Protein AF-A0A1B6ISK0-F1 (afdb_monomer)

Nearest PDB structures (foldseek):
  2drp-assembly2_D  TM=4.584E-01  e=2.194E-01  Drosophila melanogaster
  5yj3-assembly1_C  TM=4.780E-01  e=5.334E-01  Homo sapiens
  5yel-assembly2_A  TM=5.381E-01  e=2.605E+00  Homo sapiens

pLDDT: mean 84.9, std 9.98, range [40.06, 94.5]

Organism: NCBI:txid320908

Structure (mmCIF, N/CA/C/O backbone):
data_AF-A0A1B6ISK0-F1
#
_entry.id   AF-A0A1B6ISK0-F1
#
loop_
_atom_site.group_PDB
_atom_site.id
_atom_site.type_symbol
_atom_site.label_atom_id
_atom_site.label_alt_id
_atom_site.label_comp_id
_atom_site.label_asym_id
_atom_site.label_entity_id
_atom_site.label_seq_id
_atom_site.pdbx_PDB_ins_code
_atom_site.Cartn_x
_atom_site.Cartn_y
_atom_site.Cartn_z
_atom_site.occupancy
_atom_site.B_iso_or_equiv
_atom_site.auth_seq_id
_atom_site.auth_comp_id
_atom_site.auth_asym_id
_atom_site.auth_atom_id
_atom_site.pdbx_PDB_model_num
ATOM 1 N N . ARG A 1 1 ? 6.134 0.195 -13.198 1.00 62.53 1 ARG A N 1
ATOM 2 C CA . ARG A 1 1 ? 5.960 1.651 -13.447 1.00 62.53 1 ARG A CA 1
ATOM 3 C C . ARG A 1 1 ? 4.524 2.175 -13.393 1.00 62.53 1 ARG A C 1
ATOM 5 O O . ARG A 1 1 ? 4.366 3.379 -13.296 1.00 62.53 1 ARG A O 1
ATOM 12 N N . CYS A 1 2 ? 3.485 1.337 -13.364 1.00 56.12 2 CYS A N 1
ATOM 13 C CA . CYS A 1 2 ? 2.080 1.780 -13.396 1.00 56.12 2 CYS A CA 1
ATOM 14 C C . CYS A 1 2 ? 1.652 2.685 -12.220 1.00 56.12 2 CYS A C 1
ATOM 16 O O . CYS A 1 2 ? 0.736 3.487 -12.356 1.00 56.12 2 CYS A O 1
ATOM 18 N N . ALA A 1 3 ? 2.321 2.574 -11.068 1.00 58.81 3 ALA A N 1
ATOM 19 C CA . ALA A 1 3 ? 2.110 3.473 -9.931 1.00 58.81 3 ALA A CA 1
ATOM 20 C C . ALA A 1 3 ? 2.807 4.843 -10.094 1.00 58.81 3 ALA A C 1
ATOM 22 O O . ALA A 1 3 ? 2.389 5.802 -9.454 1.00 58.81 3 ALA A O 1
ATOM 23 N N . ILE A 1 4 ? 3.832 4.924 -10.953 1.00 69.75 4 ILE A N 1
ATOM 24 C CA . ILE A 1 4 ? 4.726 6.080 -11.148 1.00 69.75 4 ILE A CA 1
ATOM 25 C C . ILE A 1 4 ? 4.316 6.866 -12.401 1.00 69.75 4 ILE A C 1
ATOM 27 O O . ILE A 1 4 ? 4.054 8.059 -12.340 1.00 69.75 4 ILE A O 1
ATOM 31 N N . GLU A 1 5 ? 4.224 6.180 -13.540 1.00 73.62 5 GLU A N 1
ATOM 32 C CA . GLU A 1 5 ? 3.881 6.744 -14.845 1.00 73.62 5 GLU A CA 1
ATOM 33 C C . GLU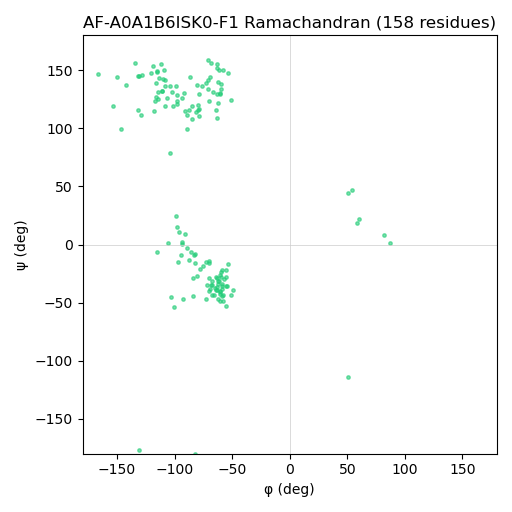 A 1 5 ? 2.428 6.386 -15.176 1.00 73.62 5 GLU A C 1
ATOM 35 O O . GLU A 1 5 ? 2.149 5.436 -15.916 1.00 73.62 5 GLU A O 1
ATOM 40 N N . LYS A 1 6 ? 1.492 7.124 -14.570 1.00 75.38 6 LYS A N 1
ATOM 41 C CA . LYS A 1 6 ? 0.063 6.984 -14.863 1.00 75.38 6 LYS A CA 1
ATOM 42 C C . LYS A 1 6 ? -0.275 7.720 -16.165 1.00 75.38 6 LYS A C 1
ATOM 44 O O . LYS A 1 6 ? 0.084 8.888 -16.300 1.00 75.38 6 LYS A O 1
ATOM 49 N N . PRO A 1 7 ? -0.966 7.071 -17.111 1.00 82.12 7 PRO A N 1
ATOM 50 C CA . PRO A 1 7 ? -1.530 7.734 -18.280 1.00 82.12 7 PRO A CA 1
ATOM 51 C C . PRO A 1 7 ? -2.491 8.859 -17.876 1.00 82.12 7 PRO A C 1
ATOM 53 O O . PRO A 1 7 ? -3.146 8.777 -16.842 1.00 82.12 7 PRO A O 1
ATOM 56 N N . GLU A 1 8 ? -2.620 9.901 -18.693 1.00 81.19 8 GLU A N 1
ATOM 57 C CA . GLU A 1 8 ? -3.511 11.029 -18.373 1.00 81.19 8 GLU A CA 1
ATOM 58 C C . GLU A 1 8 ? -5.000 10.658 -18.461 1.00 81.19 8 GLU A C 1
ATOM 60 O O . GLU A 1 8 ? -5.837 11.219 -17.756 1.00 81.19 8 GLU A O 1
ATOM 65 N N . THR A 1 9 ? -5.344 9.693 -19.317 1.00 84.62 9 THR A N 1
ATOM 66 C CA . THR A 1 9 ? -6.725 9.258 -19.557 1.00 84.62 9 THR A CA 1
ATOM 67 C C . THR A 1 9 ? -6.834 7.742 -19.501 1.00 84.62 9 THR A C 1
ATOM 69 O O . THR A 1 9 ? -5.936 7.034 -19.950 1.00 84.62 9 THR A O 1
ATOM 72 N N . HIS A 1 10 ? -7.961 7.238 -18.986 1.00 83.19 10 HIS A N 1
ATOM 73 C CA . HIS A 1 10 ? -8.247 5.801 -18.873 1.00 83.19 10 HIS A CA 1
ATOM 74 C C . HIS A 1 10 ? -7.157 4.999 -18.143 1.00 83.19 10 HIS A C 1
ATOM 76 O O . HIS A 1 10 ? -6.754 3.925 -18.592 1.00 83.19 10 HIS A O 1
ATOM 82 N N . VAL A 1 11 ? -6.715 5.521 -16.993 1.00 82.38 11 VAL A N 1
ATOM 83 C CA . VAL A 1 11 ? -5.717 4.904 -16.096 1.00 82.38 11 VAL A CA 1
ATOM 84 C C . VAL A 1 11 ? -6.046 3.468 -15.680 1.00 82.38 11 VAL A C 1
ATOM 86 O O . VAL A 1 11 ? -5.177 2.758 -15.188 1.00 82.38 11 VAL A O 1
ATOM 89 N N . ASP A 1 12 ? -7.289 3.038 -15.848 1.00 80.62 12 ASP A N 1
ATOM 90 C CA . ASP A 1 12 ? -7.809 1.707 -15.558 1.00 80.62 12 ASP A CA 1
ATOM 91 C C . ASP A 1 12 ? -7.537 0.680 -16.677 1.00 80.62 12 ASP A C 1
ATOM 93 O O . ASP A 1 12 ? -7.611 -0.527 -16.445 1.00 80.62 12 ASP A O 1
ATOM 97 N N . ARG A 1 13 ? -7.183 1.116 -17.895 1.00 85.44 13 ARG A N 1
ATOM 98 C CA . ARG A 1 13 ? -6.980 0.210 -19.036 1.00 85.44 13 ARG A CA 1
ATOM 99 C C . ARG A 1 13 ? -5.620 -0.480 -18.984 1.00 85.44 13 ARG A C 1
ATOM 101 O O . ARG A 1 13 ? -4.599 0.121 -19.308 1.00 85.44 13 ARG A O 1
ATOM 108 N N . ALA A 1 14 ? -5.629 -1.792 -18.739 1.00 83.38 14 ALA A N 1
ATOM 109 C CA . ALA A 1 14 ? -4.430 -2.639 -18.718 1.00 83.38 14 ALA A CA 1
ATOM 110 C C . ALA A 1 14 ? -3.523 -2.468 -19.955 1.00 83.38 14 ALA A C 1
ATOM 112 O O . ALA A 1 14 ? -2.304 -2.397 -19.822 1.00 83.38 14 ALA A O 1
ATOM 113 N N . LYS A 1 15 ? -4.113 -2.308 -21.150 1.00 85.81 15 LYS A N 1
ATOM 114 C CA . LYS A 1 15 ? -3.378 -2.121 -22.414 1.00 85.81 15 LYS A CA 1
ATOM 115 C C . LYS A 1 15 ? -2.418 -0.922 -22.395 1.00 85.81 15 LYS A C 1
ATOM 117 O O . LYS A 1 15 ? -1.387 -0.953 -23.054 1.00 85.81 15 LYS A O 1
ATOM 122 N N . GLN A 1 16 ? -2.710 0.130 -21.628 1.00 85.50 16 GLN A N 1
ATOM 123 C CA . GLN A 1 16 ? -1.825 1.299 -21.541 1.00 85.50 16 GLN A CA 1
ATOM 124 C C . GLN A 1 16 ? -0.513 1.010 -20.793 1.00 85.50 16 GLN A C 1
ATOM 126 O O . GLN A 1 16 ? 0.454 1.763 -20.919 1.00 85.50 16 GLN A O 1
ATOM 131 N N . TYR A 1 17 ? -0.464 -0.096 -20.050 1.00 85.19 17 TYR A N 1
ATOM 132 C CA . TYR A 1 17 ? 0.681 -0.513 -19.249 1.00 85.19 17 TYR A CA 1
ATOM 133 C C . TYR A 1 17 ? 1.459 -1.683 -19.863 1.00 85.19 17 TYR A C 1
ATOM 135 O O . TYR A 1 17 ? 2.457 -2.107 -19.288 1.00 85.19 17 TYR A O 1
ATOM 143 N N . GLU A 1 18 ? 1.045 -2.176 -21.034 1.00 85.25 18 GLU A N 1
ATOM 144 C CA . GLU A 1 18 ? 1.652 -3.326 -21.723 1.00 85.25 18 GLU A CA 1
ATOM 145 C C . GLU A 1 18 ? 3.160 -3.138 -21.953 1.00 85.25 18 GLU A C 1
ATOM 147 O O . GLU A 1 18 ? 3.948 -4.062 -21.764 1.00 85.25 18 GLU A O 1
ATOM 152 N N . LYS A 1 19 ? 3.585 -1.899 -22.232 1.00 84.19 19 LYS A N 1
ATOM 153 C CA . LYS A 1 19 ? 4.998 -1.531 -22.407 1.00 84.19 19 LYS A CA 1
ATOM 154 C C . LYS A 1 19 ? 5.880 -1.801 -21.181 1.00 84.19 19 LYS A C 1
ATOM 156 O O . LYS A 1 19 ? 7.082 -1.946 -21.346 1.00 84.19 19 LYS A O 1
ATOM 161 N N . PHE A 1 20 ? 5.300 -1.856 -19.981 1.00 84.25 20 PHE A N 1
ATOM 162 C CA . PHE A 1 20 ? 6.035 -2.060 -18.728 1.00 84.25 20 PHE A CA 1
ATOM 163 C C . PHE A 1 20 ? 6.101 -3.526 -18.294 1.00 84.25 20 PHE A C 1
ATOM 165 O O . PHE A 1 20 ? 6.787 -3.841 -17.323 1.00 84.25 20 PHE A O 1
ATOM 172 N N . VAL A 1 21 ? 5.361 -4.418 -18.962 1.00 82.00 21 VAL A N 1
ATOM 173 C CA . VAL A 1 21 ? 5.264 -5.838 -18.581 1.00 82.00 21 VAL A CA 1
ATOM 174 C C . VAL A 1 21 ? 6.629 -6.522 -18.661 1.00 82.00 21 VAL A C 1
ATOM 176 O O . VAL A 1 21 ? 6.948 -7.356 -17.822 1.00 82.00 21 VAL A O 1
ATOM 179 N N . ASN A 1 22 ? 7.455 -6.110 -19.625 1.00 84.25 22 ASN A N 1
ATOM 180 C CA . ASN A 1 22 ? 8.773 -6.686 -19.881 1.00 84.25 22 ASN A CA 1
ATOM 181 C C . ASN A 1 22 ? 9.929 -5.882 -19.260 1.00 84.25 22 ASN A C 1
ATOM 183 O O . ASN A 1 22 ? 11.079 -6.076 -19.653 1.00 84.25 22 ASN A O 1
ATOM 187 N N . ASP A 1 23 ? 9.659 -4.964 -18.323 1.00 87.50 23 ASP A N 1
ATOM 188 C CA . ASP A 1 23 ? 10.729 -4.229 -17.643 1.00 87.50 23 ASP A CA 1
ATOM 189 C C . ASP A 1 23 ? 11.663 -5.199 -16.898 1.00 87.50 23 ASP A C 1
ATOM 191 O O . ASP A 1 23 ? 11.217 -6.096 -16.179 1.00 87.50 23 ASP A O 1
ATOM 195 N N . GLU A 1 24 ? 12.976 -4.959 -16.980 1.00 88.12 24 GLU A N 1
ATOM 196 C CA . GLU A 1 24 ? 13.999 -5.813 -16.355 1.00 88.12 24 GLU A CA 1
ATOM 197 C C . GLU A 1 24 ? 13.796 -6.020 -14.847 1.00 88.12 24 GLU A C 1
ATOM 199 O O . GLU A 1 24 ? 14.191 -7.053 -14.306 1.00 88.12 24 GLU A O 1
ATOM 204 N N . ILE A 1 25 ? 13.163 -5.065 -14.154 1.00 88.50 25 ILE A N 1
ATOM 205 C CA . ILE A 1 25 ? 12.883 -5.179 -12.717 1.00 88.50 25 ILE A CA 1
ATOM 206 C C . ILE A 1 25 ? 11.982 -6.383 -12.398 1.00 88.50 25 ILE A C 1
ATOM 208 O O . ILE A 1 25 ? 12.151 -7.002 -11.345 1.00 88.50 25 ILE A O 1
ATOM 212 N N . PHE A 1 26 ? 11.080 -6.747 -13.317 1.00 88.50 26 PHE A N 1
ATOM 213 C CA . PHE A 1 26 ? 10.166 -7.881 -13.180 1.00 88.50 26 PHE A CA 1
ATOM 214 C C . PHE A 1 26 ? 10.790 -9.212 -13.627 1.00 88.50 26 PHE A C 1
ATOM 216 O O . PHE A 1 26 ? 10.196 -10.265 -13.414 1.00 88.50 26 PHE A O 1
ATOM 223 N N . SER A 1 27 ? 11.998 -9.195 -14.199 1.00 89.00 27 SER A N 1
ATOM 224 C CA . SER A 1 27 ? 12.665 -10.405 -14.685 1.00 89.00 27 SER A CA 1
ATOM 225 C C . SER A 1 27 ? 12.906 -11.418 -13.560 1.00 89.00 27 SER A C 1
ATOM 227 O O . SER A 1 27 ? 13.453 -11.084 -12.504 1.00 89.00 27 SER A O 1
ATOM 229 N N . GLY A 1 28 ? 12.500 -12.669 -13.780 1.00 88.50 28 GLY A N 1
ATOM 230 C CA . GLY A 1 28 ? 12.631 -13.753 -12.803 1.00 88.50 28 GLY A CA 1
ATOM 231 C C . GLY A 1 28 ? 11.537 -13.802 -11.733 1.00 88.50 28 GLY A C 1
ATOM 232 O O . GLY A 1 28 ? 11.672 -14.582 -10.796 1.00 88.50 28 GLY A O 1
ATOM 233 N N . PHE A 1 29 ? 10.476 -12.999 -11.854 1.00 90.81 29 PHE A N 1
ATOM 234 C CA . PHE A 1 29 ? 9.259 -13.155 -11.059 1.00 90.81 29 PHE A CA 1
ATOM 235 C C . PHE A 1 29 ? 8.146 -13.775 -11.904 1.00 90.81 29 PHE A C 1
ATOM 237 O O . PHE A 1 29 ? 7.923 -13.364 -13.042 1.00 90.81 29 PHE A O 1
ATOM 244 N N . GLU A 1 30 ? 7.425 -14.741 -11.338 1.00 88.81 30 GLU A N 1
ATOM 245 C CA . GLU A 1 30 ? 6.235 -15.310 -11.970 1.00 88.81 30 GLU A CA 1
ATOM 246 C C . GLU A 1 30 ? 4.996 -14.478 -11.627 1.00 88.81 30 GLU A C 1
ATOM 248 O O . GLU A 1 30 ? 4.878 -13.926 -10.531 1.00 88.81 30 GLU A O 1
ATOM 253 N N . TYR A 1 31 ? 4.072 -14.360 -12.583 1.00 82.75 31 TYR A N 1
ATOM 254 C CA . TYR A 1 31 ? 2.804 -13.670 -12.372 1.00 82.75 31 TYR A CA 1
ATOM 255 C C . TYR A 1 31 ? 1.678 -14.675 -12.074 1.00 82.75 31 TYR A C 1
ATOM 257 O O . TYR A 1 31 ? 1.545 -15.651 -12.814 1.00 82.75 31 TYR A O 1
ATOM 265 N N . PRO A 1 32 ? 0.800 -14.411 -11.085 1.00 85.38 32 PRO A N 1
ATOM 266 C CA . PRO A 1 32 ? 0.866 -13.319 -10.111 1.00 85.38 32 PRO A CA 1
ATOM 267 C C . PRO A 1 32 ? 1.996 -13.529 -9.093 1.00 85.38 32 PRO A C 1
ATOM 269 O O . PRO A 1 32 ? 2.217 -14.643 -8.626 1.00 85.38 32 PRO A O 1
ATOM 272 N N . MET A 1 33 ? 2.678 -12.438 -8.726 1.00 89.25 33 MET A N 1
ATOM 273 C CA . MET A 1 33 ? 3.799 -12.482 -7.781 1.00 89.25 33 MET A CA 1
ATOM 274 C C . MET A 1 33 ? 3.346 -13.038 -6.429 1.00 89.25 33 MET A C 1
ATOM 276 O O . MET A 1 33 ? 2.321 -12.609 -5.896 1.00 89.25 33 MET A O 1
ATOM 280 N N . SER A 1 34 ? 4.116 -13.962 -5.852 1.00 90.00 34 SER A N 1
ATOM 281 C CA . SER A 1 34 ? 3.820 -14.471 -4.514 1.00 90.00 34 SER A CA 1
ATOM 282 C C . SER A 1 34 ? 4.097 -13.407 -3.441 1.00 90.00 34 SER A C 1
ATOM 284 O O . SER A 1 34 ? 4.898 -12.494 -3.637 1.00 90.00 34 SER A O 1
ATOM 286 N N . LEU A 1 35 ? 3.488 -13.541 -2.257 1.00 87.75 35 LEU A N 1
ATOM 287 C CA . LEU A 1 35 ? 3.735 -12.629 -1.126 1.00 87.75 35 LEU A CA 1
ATOM 288 C C . LEU A 1 35 ? 5.233 -12.521 -0.761 1.00 87.75 35 LEU A C 1
ATOM 290 O O . LEU A 1 35 ? 5.721 -11.435 -0.440 1.00 87.75 35 LEU A O 1
ATOM 294 N N . LYS A 1 36 ? 5.975 -13.632 -0.883 1.00 89.00 36 LYS A N 1
ATOM 295 C CA . LYS A 1 36 ? 7.430 -13.695 -0.654 1.00 89.00 36 LYS A CA 1
ATOM 296 C C . LYS A 1 36 ? 8.213 -12.959 -1.739 1.00 89.00 36 LYS A C 1
ATOM 298 O O . LYS A 1 36 ? 9.180 -12.250 -1.450 1.00 89.00 36 LYS A O 1
ATOM 303 N N . ASP A 1 37 ? 7.780 -13.103 -2.985 1.00 92.38 37 ASP A N 1
ATOM 304 C CA . ASP A 1 37 ? 8.408 -12.426 -4.114 1.00 92.38 37 ASP A CA 1
ATOM 305 C C . ASP A 1 37 ? 8.194 -10.920 -4.052 1.00 92.38 37 ASP A C 1
ATOM 307 O O . ASP A 1 37 ? 9.099 -10.177 -4.414 1.00 92.38 37 ASP A O 1
ATOM 311 N N . ILE A 1 38 ? 7.070 -10.453 -3.498 1.00 91.81 38 ILE A N 1
ATOM 312 C CA . ILE A 1 38 ? 6.832 -9.020 -3.288 1.00 91.81 38 ILE A CA 1
ATOM 313 C C . ILE A 1 38 ? 7.895 -8.410 -2.363 1.00 91.81 38 ILE A C 1
ATOM 315 O O . ILE A 1 38 ? 8.415 -7.341 -2.673 1.00 91.81 38 ILE A O 1
ATOM 319 N N . GLN A 1 39 ? 8.302 -9.097 -1.287 1.00 89.94 39 GLN A N 1
ATOM 320 C CA . GLN A 1 39 ? 9.399 -8.620 -0.423 1.00 89.94 39 GLN A CA 1
ATOM 321 C C . GLN A 1 39 ? 10.737 -8.582 -1.172 1.00 89.94 39 GLN A C 1
ATOM 323 O O . GLN A 1 39 ? 11.559 -7.683 -0.985 1.00 89.94 39 GLN A O 1
ATOM 328 N N . SER A 1 40 ? 10.973 -9.567 -2.037 1.00 91.94 40 SER A N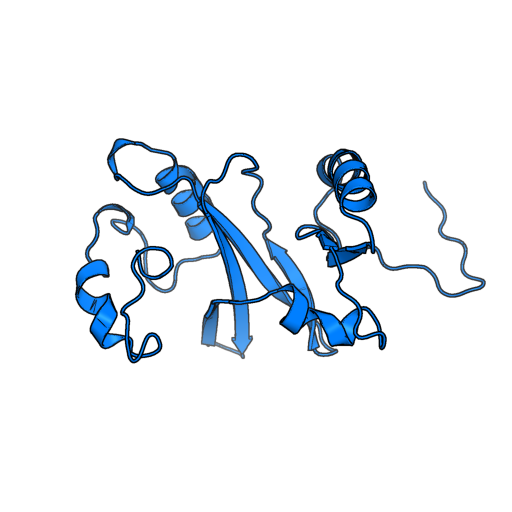 1
ATOM 329 C CA . SER A 1 40 ? 12.181 -9.622 -2.864 1.00 91.94 40 SER A CA 1
ATOM 330 C C . SER A 1 40 ? 12.189 -8.518 -3.926 1.00 91.94 40 SER A C 1
ATOM 332 O O . SER A 1 40 ? 13.228 -7.909 -4.186 1.00 91.94 40 SER A O 1
ATOM 334 N N . PHE A 1 41 ? 11.029 -8.223 -4.512 1.00 91.81 41 PHE A N 1
ATOM 335 C CA . PHE A 1 41 ? 10.819 -7.138 -5.463 1.00 91.81 4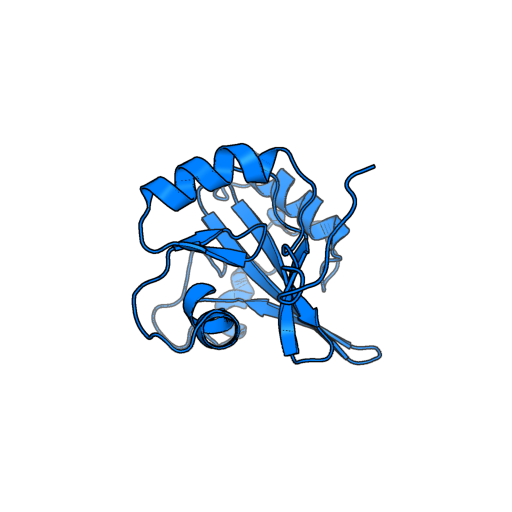1 PHE A CA 1
ATOM 336 C C . PHE A 1 41 ? 11.012 -5.771 -4.802 1.00 91.81 41 PHE A C 1
ATOM 338 O O . PHE A 1 41 ? 11.698 -4.912 -5.352 1.00 91.81 41 PHE A O 1
ATOM 345 N N . GLU A 1 42 ? 10.477 -5.590 -3.596 1.00 91.69 42 GLU A N 1
ATOM 346 C CA . GLU A 1 42 ? 10.666 -4.385 -2.793 1.00 91.69 42 GLU A CA 1
ATOM 347 C C . GLU A 1 42 ? 12.157 -4.095 -2.585 1.00 91.69 42 GLU A C 1
ATOM 349 O O . GLU A 1 42 ? 12.640 -3.039 -2.992 1.00 91.69 42 GLU A O 1
ATOM 354 N N . LYS A 1 43 ? 12.930 -5.073 -2.096 1.00 91.38 43 LYS A N 1
ATOM 355 C CA . LYS A 1 43 ? 14.394 -4.955 -1.950 1.00 91.38 43 LYS A CA 1
ATOM 356 C C . LYS A 1 43 ? 15.100 -4.683 -3.278 1.00 91.38 43 LYS A C 1
ATOM 358 O O . LYS A 1 43 ? 16.098 -3.967 -3.318 1.00 91.38 43 LYS A O 1
ATOM 363 N N . ARG A 1 44 ? 14.593 -5.234 -4.384 1.00 91.81 44 ARG A N 1
ATOM 364 C CA . ARG A 1 44 ? 15.142 -4.992 -5.723 1.00 91.81 44 ARG A CA 1
ATOM 365 C C . ARG A 1 44 ? 14.942 -3.546 -6.178 1.00 91.81 44 ARG A C 1
ATOM 367 O O . ARG A 1 44 ? 15.839 -3.018 -6.832 1.00 91.81 44 ARG A O 1
ATOM 374 N N . SER A 1 45 ? 13.830 -2.902 -5.816 1.00 90.69 45 SER A N 1
ATOM 375 C CA . SER A 1 45 ? 13.554 -1.500 -6.174 1.00 90.69 45 SER A CA 1
ATOM 376 C C . SER A 1 45 ? 14.613 -0.525 -5.643 1.00 90.69 45 SER A C 1
ATOM 378 O O . SER A 1 45 ? 14.911 0.474 -6.286 1.00 90.69 45 SER A O 1
ATOM 380 N N . TYR A 1 46 ? 15.262 -0.871 -4.528 1.00 90.50 46 TYR A N 1
ATOM 381 C CA . TYR A 1 46 ? 16.343 -0.090 -3.922 1.00 90.50 46 TYR A CA 1
ATOM 382 C C . TYR A 1 46 ? 17.665 -0.154 -4.688 1.00 90.50 46 TYR A C 1
ATOM 384 O O . TYR A 1 46 ? 18.569 0.648 -4.445 1.00 90.50 46 TYR A O 1
ATOM 392 N N . ASN A 1 47 ? 17.814 -1.111 -5.602 1.00 90.75 47 ASN A N 1
ATOM 393 C CA . ASN A 1 47 ? 19.022 -1.226 -6.393 1.00 90.75 47 ASN A CA 1
ATOM 394 C C . ASN A 1 47 ? 18.995 -0.205 -7.540 1.00 90.75 47 ASN A C 1
ATOM 396 O O . ASN A 1 47 ? 18.191 -0.303 -8.472 1.00 90.75 47 ASN A O 1
ATOM 400 N N . SER A 1 48 ? 19.942 0.736 -7.500 1.00 87.69 48 SER A N 1
ATOM 401 C CA . SER A 1 48 ? 20.096 1.818 -8.480 1.00 87.69 48 SER A CA 1
ATOM 402 C C . SER A 1 48 ? 20.231 1.336 -9.928 1.00 87.69 48 SER A C 1
ATOM 404 O O . SER A 1 48 ? 19.899 2.085 -10.849 1.00 87.69 48 SER A O 1
ATOM 406 N N . LYS A 1 49 ? 20.635 0.075 -10.147 1.00 89.62 49 LYS A N 1
ATOM 407 C CA . LYS A 1 49 ? 20.682 -0.566 -11.469 1.00 89.62 49 LYS A CA 1
ATOM 408 C C . LYS A 1 49 ? 19.360 -0.433 -12.227 1.00 89.62 49 LYS A C 1
ATOM 410 O O . LYS A 1 49 ? 19.377 -0.150 -13.421 1.00 89.62 49 LYS A O 1
ATOM 415 N N . TYR A 1 50 ? 18.227 -0.632 -11.552 1.00 85.31 50 TYR A N 1
ATOM 416 C CA . TYR A 1 50 ? 16.926 -0.724 -12.219 1.00 85.31 50 TYR A CA 1
ATOM 417 C C . TYR A 1 50 ? 16.298 0.642 -12.520 1.00 85.31 50 TYR A C 1
ATOM 419 O O . TYR A 1 50 ? 15.322 0.696 -13.262 1.00 85.31 50 TYR A O 1
ATOM 427 N N . LYS A 1 51 ? 16.856 1.750 -12.002 1.00 85.19 51 LYS A N 1
ATOM 428 C CA . LYS A 1 51 ? 16.309 3.113 -12.173 1.00 85.19 51 LYS A CA 1
ATOM 429 C C . LYS A 1 51 ? 14.814 3.194 -11.821 1.00 85.19 51 LYS A C 1
ATOM 431 O O . LYS A 1 51 ? 14.013 3.767 -12.561 1.00 85.19 51 LYS A O 1
ATOM 436 N N . TYR A 1 52 ? 14.452 2.569 -10.708 1.00 85.00 52 TYR A N 1
ATOM 437 C CA . TYR A 1 52 ? 13.135 2.648 -10.087 1.00 85.00 52 TYR A CA 1
ATOM 438 C C . TYR A 1 52 ? 13.255 3.451 -8.782 1.00 85.00 52 TYR A C 1
ATOM 440 O O . TYR A 1 52 ? 14.330 3.440 -8.180 1.00 85.00 52 TYR A O 1
ATOM 448 N N . PRO A 1 53 ? 12.198 4.165 -8.355 1.00 88.06 53 PRO A N 1
ATOM 449 C CA . PRO A 1 53 ? 12.185 4.795 -7.043 1.00 88.06 53 PRO A CA 1
ATOM 450 C C . PRO A 1 53 ? 12.265 3.723 -5.959 1.00 88.06 53 PRO A C 1
ATOM 452 O O . PRO A 1 53 ? 11.840 2.583 -6.168 1.00 88.06 53 PRO A O 1
ATOM 455 N N . LYS A 1 54 ? 12.766 4.103 -4.787 1.00 91.00 54 LYS A N 1
ATOM 456 C CA . LYS A 1 54 ? 12.712 3.246 -3.600 1.00 91.00 54 LYS A CA 1
ATOM 457 C C . LYS A 1 54 ? 11.252 3.032 -3.218 1.00 91.00 54 LYS A C 1
ATOM 459 O O . LYS A 1 54 ? 10.559 3.999 -2.903 1.00 91.00 54 LYS A O 1
ATOM 464 N N . MET A 1 55 ? 10.772 1.796 -3.283 1.00 90.75 55 MET A N 1
ATOM 465 C CA . MET A 1 55 ? 9.363 1.492 -3.043 1.00 90.75 55 MET A CA 1
ATOM 466 C C . MET A 1 55 ? 9.169 0.778 -1.715 1.00 90.75 55 MET A C 1
ATOM 468 O O . MET A 1 55 ? 9.948 -0.109 -1.387 1.00 90.75 55 MET A O 1
ATOM 472 N N . SER A 1 56 ? 8.091 1.111 -1.010 1.00 92.75 56 SER A N 1
ATOM 473 C CA . SER A 1 56 ? 7.539 0.286 0.061 1.00 92.75 56 SER A CA 1
ATOM 474 C C . SER A 1 56 ? 6.198 -0.287 -0.388 1.00 92.7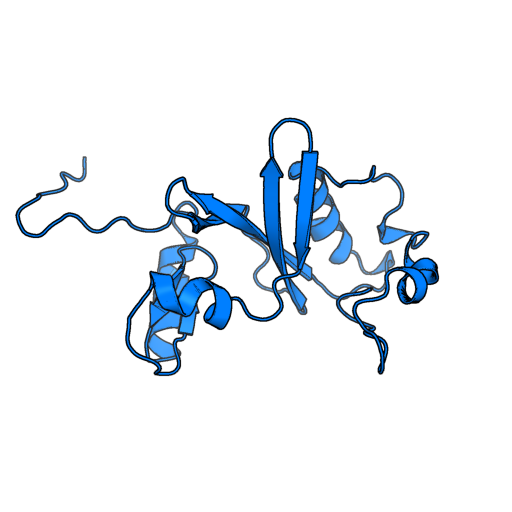5 56 SER A C 1
ATOM 476 O O . SER A 1 56 ? 5.367 0.430 -0.948 1.00 92.75 56 SER A O 1
ATOM 478 N N . ILE A 1 57 ? 5.984 -1.589 -0.204 1.00 93.00 57 ILE A N 1
ATOM 479 C CA . ILE A 1 57 ? 4.749 -2.264 -0.617 1.00 93.00 57 ILE A CA 1
ATOM 480 C C . ILE A 1 57 ? 4.047 -2.832 0.610 1.00 93.00 57 ILE A C 1
ATOM 482 O O . ILE A 1 57 ? 4.526 -3.763 1.253 1.00 93.00 57 ILE A O 1
ATOM 486 N N . ASN A 1 58 ? 2.867 -2.292 0.899 1.00 93.81 58 ASN A N 1
ATOM 487 C CA . ASN A 1 58 ? 1.989 -2.756 1.961 1.00 93.81 58 ASN A CA 1
ATOM 488 C C . ASN A 1 58 ? 0.864 -3.585 1.360 1.00 93.81 58 ASN A C 1
ATOM 490 O O . ASN A 1 58 ? 0.204 -3.167 0.412 1.00 93.81 58 ASN A O 1
ATOM 494 N N . ILE A 1 59 ? 0.621 -4.752 1.931 1.00 93.81 59 ILE A N 1
ATOM 495 C CA . ILE A 1 59 ? -0.417 -5.678 1.509 1.00 93.81 59 ILE A CA 1
ATOM 496 C C . ILE A 1 59 ? -1.434 -5.782 2.633 1.00 93.81 59 ILE A C 1
ATOM 498 O O . ILE A 1 59 ? -1.110 -6.118 3.774 1.00 93.81 59 ILE A O 1
ATOM 502 N N . TYR A 1 60 ? -2.681 -5.521 2.284 1.00 94.50 60 TYR A N 1
ATOM 503 C CA . TYR A 1 60 ? -3.841 -5.636 3.145 1.00 94.50 60 TYR A CA 1
ATOM 504 C C . TYR A 1 60 ? -4.728 -6.780 2.665 1.00 94.50 60 TYR A C 1
ATOM 506 O O . TYR A 1 60 ? -4.718 -7.137 1.491 1.00 94.50 60 TYR A O 1
ATOM 514 N N . SER A 1 61 ? -5.519 -7.340 3.566 1.00 93.69 61 SER A N 1
ATOM 515 C CA . SER A 1 61 ? -6.600 -8.280 3.266 1.00 93.69 61 SER A CA 1
ATOM 516 C C . SER A 1 61 ? -7.859 -7.815 3.993 1.00 93.69 61 SER A C 1
ATOM 518 O O . SER A 1 61 ? -7.850 -6.770 4.646 1.00 93.69 61 SER A O 1
ATOM 520 N N . TYR A 1 62 ? -8.938 -8.579 3.903 1.00 91.75 62 TYR A N 1
ATOM 521 C CA . TYR A 1 62 ? -10.119 -8.400 4.736 1.00 91.75 62 TYR A CA 1
ATOM 522 C C . TYR A 1 62 ? -10.342 -9.603 5.658 1.00 91.75 62 TYR A C 1
ATOM 524 O O . TYR A 1 62 ? -9.970 -10.729 5.323 1.00 91.75 62 TYR A O 1
ATOM 532 N N . ASP A 1 63 ? -10.917 -9.344 6.831 1.00 89.81 63 ASP A N 1
ATOM 533 C CA . ASP A 1 63 ? -11.378 -10.371 7.768 1.00 89.81 63 ASP A CA 1
ATOM 534 C C . ASP A 1 63 ? -12.779 -10.900 7.392 1.00 89.81 63 ASP A C 1
ATOM 536 O O . ASP A 1 63 ? -13.403 -10.450 6.429 1.00 89.81 63 ASP A O 1
ATOM 540 N N . GLU A 1 64 ? -13.310 -11.843 8.173 1.00 87.75 64 GLU A N 1
ATOM 541 C CA . GLU A 1 64 ? -14.657 -12.415 7.979 1.00 87.75 64 GLU A CA 1
ATOM 542 C C . GLU A 1 64 ? -15.787 -11.371 8.032 1.00 87.75 64 GLU A C 1
ATOM 544 O O . GLU A 1 64 ? -16.879 -11.595 7.513 1.00 87.75 64 GLU A O 1
ATOM 549 N N . LYS A 1 65 ? -15.537 -10.216 8.659 1.00 88.38 65 LYS A N 1
ATOM 550 C CA . LYS A 1 65 ? -16.472 -9.090 8.767 1.00 88.38 65 LYS A CA 1
ATOM 551 C C . LYS A 1 65 ? -16.226 -8.033 7.686 1.00 88.38 65 LYS A C 1
ATOM 553 O O . LYS A 1 65 ? -16.789 -6.943 7.773 1.00 88.38 65 LYS A O 1
ATOM 558 N N . PHE A 1 66 ? -15.397 -8.342 6.689 1.00 88.81 66 PHE A N 1
ATOM 559 C CA . PHE A 1 66 ? -14.967 -7.441 5.623 1.00 88.81 66 PHE A CA 1
ATOM 560 C C . PHE A 1 66 ? -14.218 -6.187 6.106 1.00 88.81 66 PHE A C 1
ATOM 562 O O . PHE A 1 66 ? -14.139 -5.195 5.381 1.00 88.81 66 PHE A O 1
ATOM 569 N N . ASN A 1 67 ? -13.635 -6.209 7.308 1.00 91.50 67 ASN A N 1
ATOM 570 C CA . ASN A 1 67 ? -12.737 -5.144 7.740 1.00 91.50 67 ASN A CA 1
ATOM 571 C C . ASN A 1 67 ? -11.356 -5.362 7.144 1.00 91.50 67 ASN A C 1
ATOM 573 O O . ASN A 1 67 ? -10.807 -6.459 7.211 1.00 91.50 67 ASN A O 1
ATOM 577 N N . ILE A 1 68 ? -10.754 -4.283 6.663 1.00 93.00 68 ILE A N 1
ATOM 578 C CA . ILE A 1 68 ? -9.379 -4.282 6.193 1.00 93.00 68 ILE A CA 1
ATOM 579 C C . ILE A 1 68 ? -8.434 -4.534 7.363 1.00 93.00 68 ILE A C 1
ATOM 581 O O . ILE A 1 68 ? -8.521 -3.876 8.411 1.00 93.00 68 ILE A O 1
ATOM 585 N N . VAL A 1 69 ? -7.513 -5.465 7.146 1.00 91.56 69 VAL A N 1
ATOM 586 C CA . VAL A 1 69 ? -6.455 -5.857 8.071 1.00 91.56 69 VAL A CA 1
ATOM 587 C C . VAL A 1 69 ? -5.104 -5.883 7.349 1.00 91.56 69 VAL A C 1
ATOM 589 O O . VAL A 1 69 ? -5.050 -6.229 6.166 1.00 91.56 69 VAL A O 1
ATOM 592 N N . PRO A 1 70 ? -4.003 -5.511 8.021 1.00 92.31 70 PRO A N 1
ATOM 593 C CA . PRO A 1 70 ? -2.658 -5.706 7.488 1.00 92.31 70 PRO A CA 1
ATOM 594 C C . PRO A 1 70 ? -2.394 -7.197 7.254 1.00 92.31 70 PRO A C 1
ATOM 596 O O . PRO A 1 70 ? -2.628 -8.001 8.153 1.00 92.31 70 PRO A O 1
ATOM 599 N N . LEU A 1 71 ? -1.914 -7.562 6.065 1.00 91.25 71 LEU A N 1
ATOM 600 C CA . LEU A 1 71 ? -1.467 -8.924 5.750 1.00 91.25 71 LEU A CA 1
ATOM 601 C C . LEU A 1 71 ? 0.062 -9.012 5.757 1.00 91.25 71 LEU A C 1
ATOM 603 O O . LEU A 1 71 ? 0.630 -9.939 6.320 1.00 91.25 71 LEU A O 1
ATOM 607 N N . GLN A 1 72 ? 0.723 -8.041 5.132 1.00 90.75 72 GLN A N 1
ATOM 608 C CA . GLN A 1 72 ? 2.176 -7.942 5.076 1.00 90.75 72 GLN A CA 1
ATOM 609 C C . GLN A 1 72 ? 2.540 -6.474 4.901 1.00 90.75 72 GLN A C 1
ATOM 611 O O . GLN A 1 72 ? 2.132 -5.856 3.925 1.00 90.75 72 GLN A O 1
ATOM 616 N N . ILE A 1 73 ? 3.279 -5.904 5.844 1.00 91.56 73 ILE A N 1
ATOM 617 C CA . ILE A 1 73 ? 3.644 -4.487 5.815 1.00 91.56 73 ILE A CA 1
ATOM 618 C C . ILE A 1 73 ? 5.133 -4.362 5.541 1.00 91.56 73 ILE A C 1
ATOM 620 O O . ILE A 1 73 ? 5.923 -5.174 6.016 1.00 91.56 73 ILE A O 1
ATOM 624 N N . SER A 1 74 ? 5.486 -3.353 4.753 1.00 90.19 74 SER A N 1
ATOM 625 C CA . SER A 1 74 ? 6.872 -3.043 4.449 1.00 90.19 74 SER A CA 1
ATOM 626 C C . SER A 1 74 ? 7.647 -2.657 5.708 1.00 90.19 74 SER A C 1
ATOM 628 O O . SER A 1 74 ? 7.163 -1.898 6.552 1.00 90.19 74 SER A O 1
ATOM 630 N N . GLU A 1 75 ? 8.884 -3.133 5.800 1.00 85.00 75 GLU A N 1
ATOM 631 C CA . GLU A 1 75 ? 9.857 -2.689 6.804 1.00 85.00 75 GLU A CA 1
ATOM 632 C C . GLU A 1 75 ? 10.755 -1.555 6.279 1.00 85.00 75 GLU A C 1
ATOM 634 O O . GLU A 1 75 ? 11.629 -1.062 6.992 1.00 85.00 75 GLU A O 1
ATOM 639 N N . MET A 1 76 ? 10.540 -1.121 5.034 1.00 84.31 76 MET A N 1
ATOM 640 C CA . MET A 1 76 ? 11.337 -0.100 4.367 1.00 84.31 76 MET A CA 1
ATOM 641 C C . MET A 1 76 ? 10.754 1.297 4.636 1.00 84.31 76 MET A C 1
ATOM 643 O O . MET A 1 76 ? 9.783 1.719 4.010 1.00 84.31 76 MET A O 1
ATOM 647 N N . TYR A 1 77 ? 11.340 2.030 5.589 1.00 81.62 77 TYR A N 1
ATOM 648 C CA . TYR A 1 77 ? 10.847 3.356 6.009 1.00 81.62 77 TYR A CA 1
ATOM 649 C C . TYR A 1 77 ? 11.383 4.534 5.191 1.00 81.62 77 TYR A C 1
ATOM 651 O O . TYR A 1 77 ? 10.873 5.642 5.325 1.00 81.62 77 TYR A O 1
ATOM 659 N N . ASP A 1 78 ? 12.422 4.327 4.383 1.00 85.19 78 ASP A N 1
ATOM 660 C CA . ASP A 1 78 ? 13.069 5.356 3.557 1.00 85.19 78 ASP A CA 1
ATOM 661 C C . ASP A 1 78 ? 12.594 5.31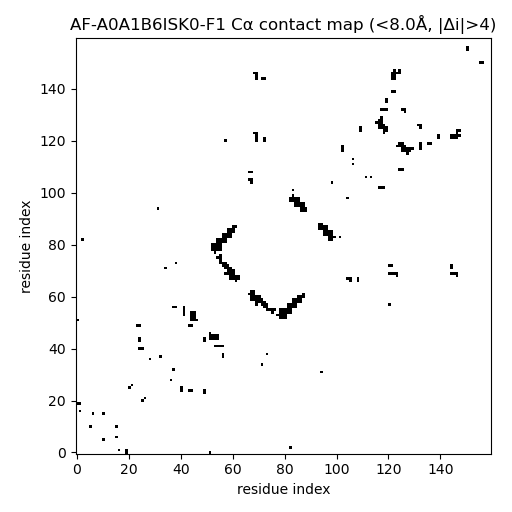7 2.091 1.00 85.19 78 ASP A C 1
ATOM 663 O O . ASP A 1 78 ? 13.319 5.726 1.180 1.00 85.19 78 ASP A O 1
ATOM 667 N N . ALA A 1 79 ? 11.391 4.787 1.861 1.00 87.75 79 ALA A N 1
ATOM 668 C CA . ALA A 1 79 ? 10.800 4.680 0.538 1.00 87.75 79 ALA A CA 1
ATOM 669 C C . ALA A 1 79 ? 10.351 6.049 0.007 1.00 87.75 79 ALA A C 1
ATOM 671 O O . ALA A 1 79 ? 9.753 6.858 0.713 1.00 87.75 79 ALA A O 1
ATOM 672 N N . GLU A 1 80 ? 10.604 6.283 -1.276 1.00 89.31 80 GLU A N 1
ATOM 673 C CA . GLU A 1 80 ? 10.119 7.449 -2.021 1.00 89.31 80 GLU A CA 1
ATOM 674 C C . GLU A 1 80 ? 8.669 7.254 -2.477 1.00 89.31 80 GLU A C 1
ATOM 676 O O . GLU A 1 80 ? 7.930 8.220 -2.666 1.00 89.31 80 GLU A O 1
ATOM 681 N N . LEU A 1 81 ? 8.264 5.996 -2.671 1.00 89.62 81 LEU A N 1
ATOM 682 C CA . LEU A 1 81 ? 6.933 5.622 -3.123 1.00 89.62 81 LEU A CA 1
ATOM 683 C C . LEU A 1 81 ? 6.354 4.514 -2.247 1.00 89.62 81 LEU A C 1
ATOM 685 O O . LEU A 1 81 ? 6.822 3.379 -2.276 1.00 89.62 81 LEU A O 1
ATOM 689 N N . GLU A 1 82 ? 5.269 4.828 -1.549 1.00 90.56 82 GLU A N 1
ATOM 690 C CA . GLU A 1 82 ? 4.483 3.840 -0.815 1.00 90.56 82 GLU A CA 1
ATOM 691 C C . GLU A 1 82 ? 3.338 3.324 -1.692 1.00 90.56 82 GLU A C 1
ATOM 693 O O . GLU A 1 82 ? 2.534 4.102 -2.213 1.00 90.56 82 GLU A O 1
ATOM 698 N N . VAL A 1 83 ? 3.249 2.007 -1.855 1.00 91.88 83 VAL A N 1
ATOM 699 C CA . VAL A 1 83 ? 2.187 1.333 -2.603 1.00 91.88 83 VAL A CA 1
ATOM 700 C C . VAL A 1 83 ? 1.384 0.460 -1.661 1.00 91.88 83 VAL A C 1
ATOM 702 O O . VAL A 1 83 ? 1.924 -0.414 -0.992 1.00 91.88 83 VAL A O 1
ATOM 705 N N . ASP A 1 84 ? 0.072 0.653 -1.670 1.00 93.94 84 ASP A N 1
ATOM 706 C CA . ASP A 1 84 ? -0.856 -0.169 -0.912 1.00 93.94 84 ASP A CA 1
ATOM 707 C C . ASP A 1 84 ? -1.613 -1.101 -1.859 1.00 93.94 84 ASP A C 1
ATOM 709 O O . ASP A 1 84 ? -2.236 -0.665 -2.830 1.00 93.94 84 ASP A O 1
ATOM 713 N N . LEU A 1 85 ? -1.572 -2.396 -1.574 1.00 93.94 85 LEU A N 1
ATOM 714 C CA . LEU A 1 85 ? -2.272 -3.437 -2.311 1.00 93.94 85 LEU A CA 1
ATOM 715 C C . LEU A 1 85 ? -3.298 -4.109 -1.404 1.00 93.94 85 LEU A C 1
ATOM 717 O O . LEU A 1 85 ? -3.015 -4.420 -0.252 1.00 93.94 85 LEU A O 1
ATOM 721 N N . LEU A 1 86 ? -4.479 -4.385 -1.941 1.00 94.12 86 LEU A N 1
ATOM 722 C CA . LEU A 1 86 ? -5.451 -5.284 -1.340 1.00 94.12 86 LEU A CA 1
ATOM 723 C C . LEU A 1 86 ? -5.310 -6.653 -2.002 1.00 94.12 86 LEU A C 1
ATOM 725 O O . LEU A 1 86 ? -5.476 -6.787 -3.214 1.00 94.12 86 LEU A O 1
ATOM 729 N N . TYR A 1 87 ? -5.019 -7.667 -1.203 1.00 93.56 87 TYR A N 1
ATOM 730 C CA . TYR A 1 87 ? -5.005 -9.056 -1.615 1.00 93.56 87 TYR A CA 1
ATOM 731 C C . TYR A 1 87 ? -6.387 -9.666 -1.390 1.00 93.56 87 TYR A C 1
ATOM 733 O O . TYR A 1 87 ? -6.863 -9.775 -0.261 1.00 93.56 87 TYR A O 1
ATOM 741 N N . VAL A 1 88 ? -7.039 -10.048 -2.484 1.00 91.25 88 VAL A N 1
ATOM 742 C CA . VAL A 1 88 ? -8.347 -10.701 -2.485 1.00 91.25 88 VAL A CA 1
ATOM 743 C C . VAL A 1 88 ? -8.138 -12.155 -2.869 1.00 91.25 88 VAL A C 1
ATOM 745 O O . VAL A 1 88 ? -7.663 -12.444 -3.967 1.00 91.25 88 VAL A O 1
ATOM 748 N N . LYS A 1 89 ? -8.504 -13.073 -1.977 1.00 86.56 89 LYS A N 1
ATOM 749 C CA . LYS A 1 89 ? -8.447 -14.513 -2.230 1.00 86.56 89 LYS A CA 1
ATOM 750 C C . LYS A 1 89 ? -9.856 -15.096 -2.178 1.00 86.56 89 LYS A C 1
ATOM 752 O O . LYS A 1 89 ? -10.547 -14.947 -1.175 1.00 86.56 89 LYS A O 1
ATOM 757 N N . GLN A 1 90 ? -10.267 -15.751 -3.258 1.00 84.94 90 GLN A N 1
ATOM 758 C CA . GLN A 1 90 ? -11.514 -16.505 -3.357 1.00 84.94 90 GLN A CA 1
ATOM 759 C C . GLN A 1 90 ? -11.189 -17.890 -3.900 1.00 84.94 90 GLN A C 1
ATOM 761 O O . GLN A 1 90 ? -10.799 -18.011 -5.059 1.00 84.94 90 GLN A O 1
ATOM 766 N N . GLU A 1 91 ? -11.344 -18.913 -3.057 1.00 84.38 91 GLU A N 1
ATOM 767 C CA . GLU A 1 91 ? -11.085 -20.314 -3.416 1.00 84.38 91 GLU A CA 1
ATOM 768 C C . GLU A 1 91 ? -9.697 -20.473 -4.075 1.00 84.38 91 GLU A C 1
ATOM 770 O O . GLU A 1 91 ? -8.676 -20.199 -3.434 1.00 84.38 91 GLU A O 1
ATOM 775 N N . ASP A 1 92 ? -9.668 -20.839 -5.359 1.00 83.25 92 ASP A N 1
ATOM 776 C CA . ASP A 1 92 ? -8.460 -21.073 -6.157 1.00 83.25 92 ASP A CA 1
ATOM 777 C C . ASP A 1 92 ? -7.925 -19.817 -6.864 1.00 83.25 92 ASP A C 1
ATOM 779 O O . ASP A 1 92 ? -6.888 -19.854 -7.528 1.00 83.25 92 ASP A O 1
ATOM 783 N N . LYS A 1 93 ? -8.622 -18.683 -6.750 1.00 85.12 93 LYS A N 1
ATOM 784 C CA . LYS A 1 93 ? -8.245 -17.427 -7.401 1.00 85.12 93 LYS A CA 1
ATOM 785 C C . LYS A 1 93 ? -7.741 -16.426 -6.379 1.00 85.12 93 LYS A C 1
ATOM 787 O O . LYS A 1 93 ? -8.327 -16.214 -5.318 1.00 85.12 93 LYS A O 1
ATOM 792 N N . SER A 1 94 ? -6.656 -15.753 -6.739 1.00 86.81 94 SER A N 1
ATOM 793 C CA . SER A 1 94 ? -6.162 -14.610 -5.987 1.00 86.81 94 SER A CA 1
ATOM 794 C C . SER A 1 94 ? -5.934 -13.421 -6.905 1.00 86.81 94 SER A C 1
ATOM 796 O O . SER A 1 94 ? -5.600 -13.581 -8.080 1.00 86.81 94 SER A O 1
ATOM 798 N N . HIS A 1 95 ? -6.176 -12.227 -6.380 1.00 89.56 95 HIS A N 1
ATOM 799 C CA . HIS A 1 95 ? -6.057 -10.987 -7.123 1.00 89.56 95 HIS A CA 1
ATOM 800 C C . HIS A 1 95 ? -5.487 -9.884 -6.233 1.00 89.56 95 HIS A C 1
ATOM 802 O O . HIS A 1 95 ? -5.891 -9.732 -5.080 1.00 89.56 95 HIS A O 1
ATOM 808 N N . TYR A 1 96 ? -4.561 -9.104 -6.787 1.00 90.62 96 TYR A N 1
ATOM 809 C CA . TYR A 1 96 ? -4.054 -7.890 -6.158 1.00 90.62 96 TYR A CA 1
ATOM 810 C C . TYR A 1 96 ? -4.775 -6.681 -6.742 1.00 90.62 96 TYR A C 1
ATOM 812 O O . TYR A 1 96 ? -4.807 -6.501 -7.958 1.00 90.62 96 TYR A O 1
ATOM 820 N N . VAL A 1 97 ? -5.307 -5.830 -5.872 1.00 90.19 97 VAL A N 1
ATOM 821 C CA . VAL A 1 97 ? -5.964 -4.574 -6.236 1.00 90.19 97 VAL A CA 1
ATOM 822 C C . VAL A 1 97 ? -5.141 -3.419 -5.691 1.00 90.19 97 VAL A C 1
ATOM 824 O O . VAL A 1 97 ? -4.784 -3.411 -4.517 1.00 90.19 97 VAL A O 1
ATOM 827 N N . LEU A 1 98 ? -4.854 -2.421 -6.521 1.00 90.88 98 LEU A N 1
ATOM 828 C CA . LEU A 1 98 ? -4.203 -1.199 -6.059 1.00 90.88 98 LEU A CA 1
ATOM 829 C C . LEU A 1 98 ? -5.171 -0.382 -5.192 1.00 90.88 98 LEU A C 1
ATOM 831 O O . LEU A 1 98 ? -6.243 0.009 -5.654 1.00 90.88 98 LEU A O 1
ATOM 835 N N . ILE A 1 99 ? -4.770 -0.073 -3.962 1.00 91.44 99 ILE A N 1
ATOM 836 C CA . ILE A 1 99 ? -5.483 0.860 -3.093 1.00 91.44 99 ILE A CA 1
ATOM 837 C C . ILE A 1 99 ? -4.958 2.264 -3.400 1.00 91.44 99 ILE A C 1
ATOM 839 O O . ILE A 1 99 ? -3.788 2.572 -3.195 1.00 91.44 99 ILE A O 1
ATOM 843 N N . THR A 1 100 ? -5.828 3.133 -3.912 1.00 88.12 100 THR A N 1
ATOM 844 C CA . THR A 1 100 ? -5.467 4.521 -4.247 1.00 88.12 100 THR A CA 1
ATOM 845 C C . THR A 1 100 ? -5.544 5.464 -3.050 1.00 88.12 100 THR A C 1
ATOM 847 O O . THR A 1 100 ? -4.817 6.452 -3.008 1.00 88.12 100 THR A O 1
ATOM 850 N N . ASP A 1 101 ? -6.422 5.172 -2.089 1.00 89.62 101 ASP A N 1
ATOM 851 C CA . ASP A 1 101 ? -6.599 5.944 -0.860 1.00 89.62 101 ASP A CA 1
ATOM 852 C C . ASP A 1 101 ? -6.987 5.000 0.287 1.00 89.62 101 ASP A C 1
ATOM 854 O O . ASP A 1 101 ? -8.148 4.598 0.434 1.00 89.62 101 ASP A O 1
ATOM 858 N N . LEU A 1 102 ? -5.992 4.635 1.101 1.00 91.56 102 LEU A N 1
ATOM 859 C CA . LEU A 1 102 ? -6.187 3.743 2.241 1.00 91.56 102 LEU A CA 1
ATOM 860 C C . LEU A 1 102 ? -7.118 4.365 3.289 1.00 91.56 102 LEU A C 1
ATOM 862 O O . LEU A 1 102 ? -7.979 3.668 3.820 1.00 91.56 102 LEU A O 1
ATOM 866 N N . ASN A 1 103 ? -7.011 5.675 3.542 1.00 90.25 103 ASN A N 1
ATOM 867 C CA . ASN A 1 103 ? -7.853 6.365 4.524 1.00 90.25 103 ASN A CA 1
ATOM 868 C C . ASN A 1 103 ? -9.331 6.268 4.161 1.00 90.25 103 ASN A C 1
ATOM 870 O O . ASN A 1 103 ? -10.156 6.010 5.036 1.00 90.25 103 ASN A O 1
ATOM 874 N N . ARG A 1 104 ? -9.676 6.448 2.881 1.00 89.56 104 ARG A N 1
ATOM 875 C CA . ARG A 1 104 ? -11.057 6.276 2.410 1.00 89.56 104 ARG A CA 1
ATOM 876 C C . ARG A 1 104 ? -11.535 4.849 2.603 1.00 89.56 104 ARG A C 1
ATOM 878 O O . ARG A 1 104 ? -12.625 4.667 3.145 1.00 89.56 104 ARG A O 1
ATOM 885 N N . LEU A 1 105 ? -10.720 3.870 2.209 1.00 91.25 105 LEU A N 1
ATOM 886 C CA . LEU A 1 105 ? -11.071 2.455 2.296 1.00 91.25 105 LEU A CA 1
ATOM 887 C C . LEU A 1 105 ? -11.387 2.034 3.739 1.00 91.25 105 LEU A C 1
ATOM 889 O O . LEU A 1 105 ? -12.399 1.382 3.974 1.00 91.25 105 LEU A O 1
ATOM 893 N N . VAL A 1 106 ? -10.570 2.459 4.709 1.00 91.06 106 VAL A N 1
ATOM 894 C CA . VAL A 1 106 ? -10.747 2.082 6.122 1.00 91.06 106 VAL A CA 1
ATOM 895 C C . VAL A 1 106 ? -11.569 3.086 6.938 1.00 91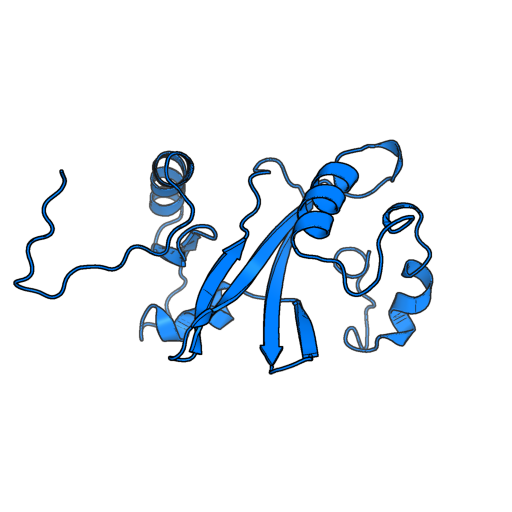.06 106 VAL A C 1
ATOM 897 O O . VAL A 1 106 ? -11.761 2.911 8.139 1.00 91.06 106 VAL A O 1
ATOM 900 N N . SER A 1 107 ? -12.074 4.157 6.327 1.00 87.88 107 SER A N 1
ATOM 901 C CA . SER A 1 107 ? -12.745 5.235 7.067 1.00 87.88 107 SER A CA 1
ATOM 902 C C . SER A 1 107 ? -13.951 4.742 7.875 1.00 87.88 107 SER A C 1
ATOM 904 O O . SER A 1 107 ? -14.093 5.114 9.045 1.00 87.88 107 SER A O 1
ATOM 906 N N . SER A 1 108 ? -14.771 3.878 7.269 1.00 85.19 108 SER A N 1
ATOM 907 C CA . SER A 1 108 ? -16.017 3.345 7.827 1.00 85.19 108 SER A CA 1
ATOM 908 C C . SER A 1 108 ? -15.791 2.345 8.961 1.00 85.19 108 SER A C 1
ATOM 910 O O . SER A 1 108 ? -16.561 2.347 9.920 1.00 85.19 108 SER A O 1
ATOM 912 N N . GLN A 1 109 ? -14.724 1.540 8.897 1.00 88.19 109 GLN A N 1
ATOM 913 C CA . GLN A 1 109 ? -14.367 0.593 9.963 1.00 88.19 109 GLN A CA 1
ATOM 914 C C . GLN A 1 109 ? -13.735 1.275 11.185 1.00 88.19 109 GLN A C 1
ATOM 916 O O . GLN A 1 109 ? -13.678 0.674 12.254 1.00 88.19 109 GLN A O 1
ATOM 921 N N . LEU A 1 110 ? -13.229 2.507 11.042 1.00 85.31 110 LEU A N 1
ATOM 922 C CA . LEU A 1 110 ? -12.526 3.210 12.119 1.00 85.31 110 LEU A CA 1
ATOM 923 C C . LEU A 1 110 ? -13.435 4.104 12.950 1.00 85.31 110 LEU A C 1
ATOM 925 O O . LEU A 1 110 ? -13.327 4.135 14.171 1.00 85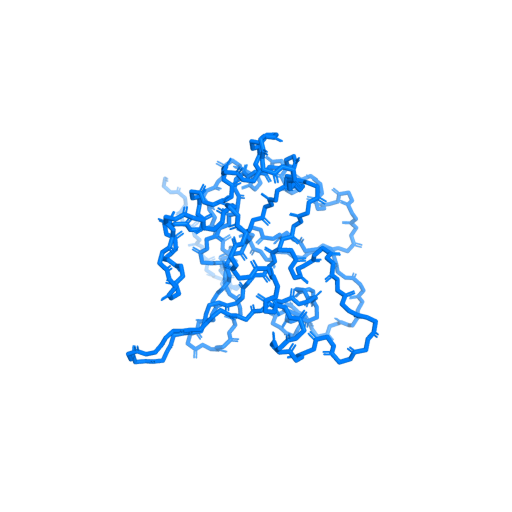.31 110 LEU A O 1
ATOM 929 N N . SER A 1 111 ? -14.278 4.903 12.297 1.00 81.75 111 SER A N 1
ATOM 930 C CA . SER A 1 111 ? -15.129 5.859 13.003 1.00 81.75 111 SER A CA 1
ATOM 931 C C . SER A 1 111 ? -16.212 6.409 12.084 1.00 81.75 111 SER A C 1
ATOM 933 O O . SER A 1 111 ? -15.976 6.647 10.900 1.00 81.75 111 SER A O 1
ATOM 935 N N . LYS A 1 112 ? -17.386 6.688 12.661 1.00 81.56 112 LYS A N 1
ATOM 936 C CA . LYS A 1 112 ? -18.518 7.328 11.973 1.00 81.56 112 LYS A CA 1
ATOM 937 C C . LYS A 1 112 ? -18.263 8.810 11.655 1.00 81.56 112 LYS A C 1
ATOM 939 O O . LYS A 1 112 ? -18.993 9.397 10.859 1.00 81.56 112 LYS A O 1
ATOM 944 N N . HIS A 1 113 ? -17.241 9.415 12.264 1.00 80.25 113 HIS A N 1
ATOM 945 C CA . HIS A 1 113 ? -16.863 10.804 12.024 1.00 80.25 113 HIS A CA 1
ATOM 946 C C . HIS A 1 113 ? -16.128 10.948 10.688 1.00 80.25 113 HIS A C 1
ATOM 948 O O . HIS A 1 113 ? -15.251 10.145 10.351 1.00 80.25 113 HIS A O 1
ATOM 954 N N . LYS A 1 114 ? -16.492 11.999 9.944 1.00 77.88 114 LYS A N 1
ATOM 955 C CA . LYS A 1 114 ? -15.990 12.312 8.593 1.00 77.88 114 LYS A CA 1
ATOM 956 C C . LYS A 1 114 ? -14.760 13.226 8.591 1.00 77.88 114 LYS A C 1
ATOM 958 O O . LYS A 1 114 ? -14.369 13.729 7.543 1.00 77.88 114 LYS A O 1
ATOM 963 N N . GLU A 1 115 ? -14.185 13.478 9.759 1.00 82.56 115 GLU A N 1
ATOM 964 C CA . GLU A 1 115 ? -12.997 14.312 9.899 1.00 82.56 115 GLU A CA 1
ATOM 965 C C . GLU A 1 115 ? -11.768 13.632 9.290 1.00 82.56 115 GLU A C 1
ATOM 967 O O . GLU A 1 115 ? -11.711 12.404 9.158 1.00 82.56 115 GLU A O 1
ATOM 972 N N . ARG A 1 116 ? -10.779 14.446 8.907 1.00 82.69 116 ARG A N 1
ATOM 973 C CA . ARG A 1 116 ? -9.506 13.946 8.387 1.00 82.69 116 ARG A CA 1
ATOM 974 C C . ARG A 1 116 ? -8.803 13.140 9.478 1.00 82.69 116 ARG A C 1
ATOM 976 O O . ARG A 1 116 ? -8.622 13.620 10.591 1.00 82.69 116 ARG A O 1
ATOM 983 N N . LYS A 1 117 ? -8.379 11.932 9.118 1.00 86.88 117 LYS A N 1
ATOM 984 C CA . LYS A 1 117 ? -7.655 11.008 9.990 1.00 86.88 117 LYS A CA 1
ATOM 985 C C . LYS A 1 117 ? -6.236 10.824 9.460 1.00 86.88 117 LYS A C 1
ATOM 987 O O . LYS A 1 117 ? -6.018 10.795 8.249 1.00 86.88 117 LYS A O 1
ATOM 992 N N . PHE A 1 118 ? -5.286 10.712 10.374 1.00 90.19 118 PHE A N 1
ATOM 993 C CA . PHE A 1 118 ? -3.929 10.250 10.121 1.00 90.19 118 PHE A CA 1
ATOM 994 C C . PHE A 1 118 ? -3.869 8.778 10.504 1.00 90.19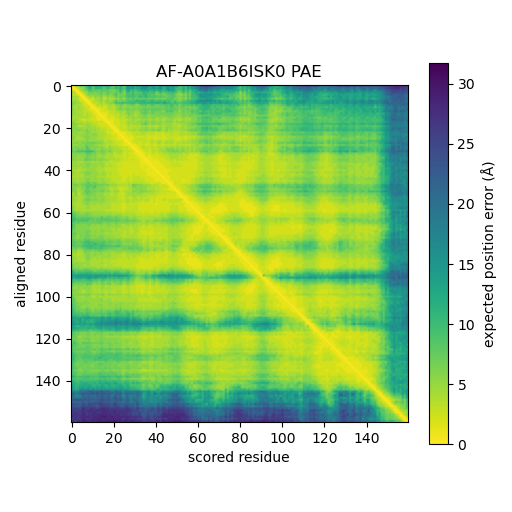 118 PHE A C 1
ATOM 996 O O . PHE A 1 118 ? -4.227 8.424 11.623 1.00 90.19 118 PHE A O 1
ATOM 1003 N N . LEU A 1 119 ? -3.470 7.918 9.575 1.00 91.06 119 LEU A N 1
ATOM 1004 C CA . LEU A 1 119 ? -3.535 6.472 9.749 1.00 91.06 119 LEU A CA 1
ATOM 1005 C C . LEU A 1 119 ? -2.134 5.886 9.864 1.00 91.06 119 LEU A C 1
ATOM 1007 O O . LEU A 1 119 ? -1.276 6.144 9.021 1.00 91.06 119 LEU A O 1
ATOM 1011 N N . CYS A 1 120 ? -1.927 5.037 10.864 1.00 90.44 120 CYS A N 1
ATOM 1012 C CA . CYS A 1 120 ? -0.760 4.175 10.905 1.00 90.44 120 CYS A CA 1
ATOM 1013 C C . CYS A 1 120 ? -0.979 2.982 9.971 1.00 90.44 120 CYS A C 1
ATOM 1015 O O . CYS A 1 120 ? -1.858 2.155 10.200 1.00 90.44 120 CYS A O 1
ATOM 1017 N N . ARG A 1 121 ? -0.158 2.860 8.926 1.00 90.38 121 ARG A N 1
ATOM 1018 C CA . ARG A 1 121 ? -0.260 1.777 7.933 1.00 90.38 121 ARG A CA 1
ATOM 1019 C C . ARG A 1 121 ? -0.035 0.382 8.517 1.00 90.38 121 ARG A C 1
ATOM 1021 O O . ARG A 1 121 ? -0.603 -0.577 8.000 1.00 90.38 121 ARG A O 1
ATOM 1028 N N . ARG A 1 122 ? 0.759 0.282 9.591 1.00 90.38 122 ARG A N 1
ATOM 1029 C CA . ARG A 1 122 ? 1.111 -0.982 10.258 1.00 90.38 122 ARG A CA 1
ATOM 1030 C C . ARG A 1 122 ? -0.041 -1.578 11.053 1.00 90.38 122 ARG A C 1
ATOM 1032 O O . ARG A 1 122 ? -0.289 -2.769 10.961 1.00 90.38 122 ARG A O 1
ATOM 1039 N N . CYS A 1 123 ? -0.726 -0.761 11.847 1.00 87.75 123 CYS A N 1
ATOM 1040 C CA . CYS A 1 123 ? -1.733 -1.236 12.800 1.00 87.75 123 CYS A CA 1
ATOM 1041 C C . CYS A 1 123 ? -3.156 -0.762 12.474 1.00 87.75 123 CYS A C 1
ATOM 1043 O O . CYS A 1 123 ? -4.112 -1.172 13.127 1.00 87.75 123 CYS A O 1
ATOM 1045 N N . LEU A 1 124 ? -3.305 0.107 11.469 1.00 89.62 124 LEU A N 1
ATOM 1046 C CA . LEU A 1 124 ? -4.550 0.779 11.090 1.00 89.62 124 LEU A CA 1
ATOM 1047 C C . LEU A 1 124 ? -5.181 1.620 12.215 1.00 89.62 124 LEU A C 1
ATOM 1049 O O . LEU A 1 124 ? -6.356 1.972 12.131 1.00 89.62 124 LEU A O 1
ATOM 1053 N N . SER A 1 125 ? -4.419 1.987 13.249 1.00 88.75 125 SER A N 1
ATOM 1054 C CA . SER A 1 125 ? -4.846 2.982 14.240 1.00 88.75 125 SER A CA 1
ATOM 1055 C C . SER A 1 125 ? -4.909 4.369 13.613 1.00 88.75 125 SER A C 1
ATOM 1057 O O . SER A 1 125 ? -4.081 4.715 12.765 1.00 88.75 125 SER A O 1
ATOM 1059 N N . HIS A 1 126 ? -5.887 5.168 14.042 1.00 89.75 126 HIS A N 1
ATOM 1060 C CA . HIS A 1 126 ? -6.105 6.512 13.525 1.00 89.75 126 HIS A CA 1
ATOM 1061 C C . HIS A 1 126 ? -5.884 7.582 14.587 1.00 89.75 126 HIS A C 1
ATOM 1063 O O . HIS A 1 126 ? -6.178 7.381 15.763 1.00 89.75 126 HIS A O 1
ATOM 1069 N N . PHE A 1 127 ? -5.427 8.738 14.126 1.00 90.25 127 PHE A N 1
ATOM 1070 C CA . PHE A 1 127 ? -5.112 9.909 14.928 1.00 90.25 127 PHE A CA 1
ATOM 1071 C C . PHE A 1 127 ? -5.694 11.155 14.263 1.00 90.25 127 PHE A C 1
ATOM 1073 O O . PHE A 1 127 ? -5.913 11.183 13.050 1.00 90.25 127 PHE A O 1
ATOM 1080 N N . TYR A 1 128 ? -5.938 12.200 15.048 1.00 89.00 128 TYR A N 1
ATOM 1081 C CA . TYR A 1 128 ? -6.457 13.475 14.538 1.00 89.00 128 TYR A CA 1
ATOM 1082 C C . TYR A 1 128 ? -5.348 14.505 14.297 1.00 89.00 128 TYR A C 1
ATOM 1084 O O . TYR A 1 128 ? -5.557 15.481 13.578 1.00 89.00 128 TYR A O 1
ATOM 1092 N N . LYS A 1 129 ? -4.151 14.273 14.846 1.00 90.62 129 LYS A N 1
ATOM 1093 C CA . LYS A 1 129 ? -2.965 15.111 14.653 1.00 90.62 129 LYS A CA 1
ATOM 1094 C C . LYS A 1 129 ? -1.836 14.291 14.042 1.00 90.62 129 LYS A C 1
ATOM 1096 O O . LYS A 1 129 ? -1.697 13.103 14.319 1.00 90.62 129 LYS A O 1
ATOM 1101 N N . SER A 1 130 ? -1.009 14.945 13.231 1.00 90.25 130 SER A N 1
ATOM 1102 C CA . SER A 1 130 ? 0.174 14.315 12.641 1.00 90.25 130 SER A CA 1
ATOM 1103 C C . SER A 1 130 ? 1.243 13.992 13.685 1.00 90.25 130 SER A C 1
ATOM 1105 O O . SER A 1 130 ? 1.890 12.963 13.560 1.00 90.25 130 SER A O 1
ATOM 1107 N N . GLY A 1 131 ? 1.401 14.834 14.717 1.00 92.06 131 GLY A N 1
ATOM 1108 C CA . GLY A 1 131 ? 2.339 14.591 15.822 1.00 92.06 131 GLY A CA 1
ATOM 1109 C C . GLY A 1 131 ? 2.048 13.273 16.540 1.00 92.06 131 GLY A C 1
ATOM 1110 O O . GLY A 1 131 ? 2.932 12.433 16.640 1.00 92.06 131 GLY A O 1
ATOM 1111 N N . ASP A 1 132 ? 0.779 13.041 16.892 1.00 92.12 132 ASP A N 1
ATOM 1112 C CA . ASP A 1 132 ? 0.340 11.802 17.546 1.00 92.12 132 ASP A CA 1
ATOM 1113 C C . ASP A 1 132 ? 0.650 10.552 16.699 1.00 92.12 132 ASP A C 1
ATOM 1115 O O . ASP A 1 132 ? 1.001 9.503 17.237 1.00 92.12 132 ASP A O 1
ATOM 1119 N N . LEU A 1 133 ? 0.545 10.651 15.364 1.00 92.38 133 LEU A N 1
ATOM 1120 C CA . LEU A 1 133 ? 0.937 9.563 14.466 1.00 92.38 133 LEU A CA 1
ATOM 1121 C C . LEU A 1 133 ? 2.454 9.331 14.501 1.00 92.38 133 LEU A C 1
ATOM 1123 O O . LEU A 1 133 ? 2.879 8.180 14.536 1.00 92.38 133 LEU A O 1
ATOM 1127 N N . THR A 1 134 ? 3.264 10.391 14.480 1.00 91.06 134 THR A N 1
ATOM 1128 C CA . THR A 1 134 ? 4.728 10.277 14.552 1.00 91.06 134 THR A CA 1
ATOM 1129 C C . THR A 1 134 ? 5.161 9.604 15.852 1.00 91.06 134 THR A C 1
ATOM 1131 O O . THR A 1 134 ? 5.896 8.620 15.806 1.00 91.06 134 THR A O 1
ATOM 1134 N N . ASP A 1 135 ? 4.631 10.059 16.988 1.00 92.12 135 ASP A N 1
ATOM 1135 C CA . ASP A 1 135 ? 4.923 9.478 18.302 1.00 92.12 135 ASP A CA 1
ATOM 1136 C C . ASP A 1 135 ? 4.491 8.006 18.360 1.00 92.12 135 ASP A C 1
ATOM 1138 O O . ASP A 1 135 ? 5.208 7.137 18.863 1.00 92.12 135 ASP A O 1
ATOM 1142 N N . HIS A 1 136 ? 3.332 7.694 17.774 1.00 90.88 136 HIS A N 1
ATOM 1143 C CA . HIS A 1 136 ? 2.859 6.323 17.662 1.00 90.88 136 HIS A CA 1
ATOM 1144 C C . HIS A 1 136 ? 3.777 5.449 16.799 1.00 90.88 136 HIS A C 1
ATOM 1146 O O . HIS A 1 136 ? 3.983 4.283 17.136 1.00 90.88 136 HIS A O 1
ATOM 1152 N N . LEU A 1 137 ? 4.319 5.966 15.693 1.00 89.38 137 LEU A N 1
ATOM 1153 C CA . LEU A 1 137 ? 5.187 5.199 14.797 1.00 89.38 137 LEU A CA 1
ATOM 1154 C C . LEU A 1 137 ? 6.479 4.754 15.492 1.00 89.38 137 LEU A C 1
ATOM 1156 O O . LEU A 1 137 ? 6.906 3.626 15.255 1.00 89.38 137 LEU A O 1
ATOM 1160 N N . GLU A 1 138 ? 7.058 5.569 16.374 1.00 89.69 138 GLU A N 1
ATOM 1161 C CA . GLU A 1 138 ? 8.261 5.204 17.142 1.00 89.69 138 GLU A CA 1
ATOM 1162 C C . GLU A 1 138 ? 8.046 3.950 18.004 1.00 89.69 138 GLU A C 1
ATOM 1164 O O . GLU A 1 138 ? 8.913 3.080 18.085 1.00 89.69 138 GLU A O 1
ATOM 1169 N N . ILE A 1 139 ? 6.853 3.813 18.586 1.00 88.88 139 ILE A N 1
ATOM 1170 C CA . ILE A 1 139 ? 6.478 2.668 19.426 1.00 88.88 139 ILE A CA 1
ATOM 1171 C C . ILE A 1 139 ? 5.997 1.499 18.561 1.00 88.88 139 ILE A C 1
ATOM 1173 O O . ILE A 1 139 ? 6.375 0.344 18.770 1.00 88.88 139 ILE A O 1
ATOM 1177 N N . CYS A 1 140 ? 5.161 1.783 17.561 1.00 87.50 140 CYS A N 1
ATOM 1178 C CA . CYS A 1 140 ? 4.564 0.775 16.689 1.00 87.50 140 CYS A CA 1
ATOM 1179 C C . CYS A 1 140 ? 5.626 0.010 15.898 1.00 87.50 140 CYS A C 1
ATOM 1181 O O . CYS A 1 140 ? 5.450 -1.179 15.633 1.00 87.50 140 CYS A O 1
ATOM 1183 N N . LYS A 1 141 ? 6.749 0.661 15.564 1.00 85.94 141 LYS A N 1
ATOM 1184 C CA . LYS A 1 141 ? 7.846 0.018 14.844 1.00 85.94 141 LYS A CA 1
ATOM 1185 C C . LYS A 1 141 ? 8.520 -1.119 15.609 1.00 85.94 141 LYS A C 1
ATOM 1187 O O . LYS A 1 141 ? 9.024 -2.040 14.975 1.00 85.94 141 LYS A O 1
ATOM 1192 N N . GLN A 1 142 ? 8.490 -1.057 16.938 1.00 85.25 142 GLN A N 1
ATOM 1193 C CA . GLN A 1 142 ? 9.161 -1.997 17.841 1.00 85.25 142 GLN A CA 1
ATOM 1194 C C . GLN A 1 142 ? 8.367 -3.289 18.078 1.00 85.25 142 GLN A C 1
ATOM 1196 O O . GLN A 1 142 ? 8.872 -4.210 18.710 1.00 85.25 142 GLN A O 1
ATOM 1201 N N . HIS A 1 143 ? 7.125 -3.354 17.597 1.00 83.25 143 HIS A N 1
ATOM 1202 C CA . HIS A 1 143 ? 6.206 -4.462 17.845 1.00 83.25 143 HIS A CA 1
ATOM 1203 C C . HIS A 1 143 ? 5.815 -5.140 16.540 1.00 83.25 143 HIS A C 1
ATOM 1205 O O . HIS A 1 143 ? 5.770 -4.489 15.501 1.00 83.25 143 HIS A O 1
ATOM 1211 N N . GLU A 1 144 ? 5.455 -6.420 16.592 1.00 79.06 144 GLU A N 1
ATOM 1212 C CA . GLU A 1 144 ? 4.918 -7.128 15.428 1.00 79.06 144 GLU A CA 1
ATOM 1213 C C . GLU A 1 144 ? 3.722 -6.398 14.804 1.00 79.06 144 GLU A C 1
ATOM 1215 O O . GLU A 1 144 ? 2.938 -5.717 15.476 1.00 79.06 144 GLU A O 1
ATOM 1220 N N . VAL A 1 145 ? 3.592 -6.529 13.484 1.00 78.19 145 VAL A N 1
ATOM 1221 C CA . VAL A 1 145 ? 2.507 -5.908 12.724 1.00 78.19 145 VAL A CA 1
ATOM 1222 C C . VAL A 1 145 ? 1.181 -6.505 13.189 1.00 78.19 145 VAL A C 1
ATOM 1224 O O . VAL A 1 145 ? 0.869 -7.660 12.919 1.00 78.19 145 VAL A O 1
ATOM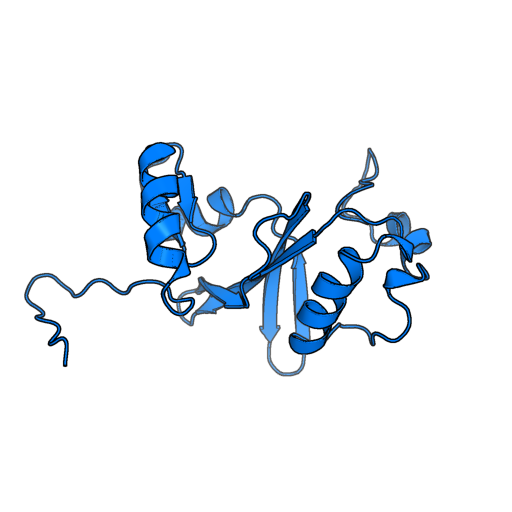 1227 N N . CYS A 1 146 ? 0.385 -5.712 13.898 1.00 66.19 146 CYS A N 1
ATOM 1228 C CA . CYS A 1 146 ? -0.901 -6.155 14.411 1.00 66.19 146 CYS A CA 1
ATOM 1229 C C . CYS A 1 146 ? -1.874 -4.981 14.506 1.00 66.19 146 CYS A C 1
ATOM 1231 O O . CYS A 1 146 ? -1.489 -3.857 14.837 1.00 66.19 146 CYS A O 1
ATOM 1233 N N . LYS A 1 147 ? -3.156 -5.250 14.240 1.00 63.16 147 LYS A N 1
ATOM 1234 C CA . LYS A 1 147 ? -4.243 -4.335 14.587 1.00 63.16 147 LYS A CA 1
ATOM 1235 C C . LYS A 1 147 ? -4.572 -4.539 16.071 1.00 63.16 147 LYS A C 1
ATOM 1237 O O . LYS A 1 147 ? -5.065 -5.614 16.414 1.00 63.16 147 LYS A O 1
ATOM 1242 N N . PRO A 1 148 ? -4.337 -3.555 16.955 1.00 60.16 148 PRO A N 1
ATOM 1243 C CA . PRO A 1 148 ? -4.654 -3.708 18.368 1.00 60.16 148 PRO A CA 1
ATOM 1244 C C . PRO A 1 148 ? -6.163 -3.920 18.537 1.00 60.16 148 PRO A C 1
ATOM 1246 O O . PRO A 1 148 ? -6.975 -3.093 18.114 1.00 60.16 148 PRO A O 1
ATOM 1249 N N . ILE A 1 149 ? -6.542 -5.046 19.142 1.00 62.75 149 ILE A N 1
ATOM 1250 C CA . ILE A 1 149 ? -7.925 -5.323 19.534 1.00 62.75 149 ILE A CA 1
ATOM 1251 C C . ILE A 1 149 ? -8.099 -4.777 20.945 1.00 62.75 149 ILE A C 1
ATOM 1253 O O . ILE A 1 149 ? -7.513 -5.296 21.894 1.00 62.75 149 ILE A O 1
ATOM 1257 N N . MET A 1 150 ? -8.895 -3.717 21.082 1.00 61.12 150 MET A N 1
ATOM 1258 C CA . MET A 1 150 ? -9.221 -3.191 22.403 1.00 61.12 150 MET A CA 1
ATOM 1259 C C . MET A 1 150 ? -10.161 -4.157 23.132 1.00 61.12 150 MET A C 1
ATOM 1261 O O . MET A 1 150 ? -11.143 -4.603 22.528 1.00 61.12 150 MET A O 1
ATOM 1265 N N . PRO A 1 151 ? -9.901 -4.465 24.416 1.00 68.69 151 PRO A N 1
ATOM 1266 C CA . PRO A 1 151 ? -10.838 -5.231 25.220 1.00 68.69 151 PRO A CA 1
ATOM 1267 C C . PRO A 1 151 ? -12.163 -4.479 25.336 1.00 68.69 151 PRO A C 1
ATOM 1269 O O . PRO A 1 151 ? -12.210 -3.244 25.333 1.00 68.69 151 PRO A O 1
ATOM 1272 N N . TYR A 1 152 ? -13.253 -5.230 25.464 1.00 72.25 152 TYR A N 1
ATOM 1273 C CA . TYR A 1 152 ? -14.541 -4.623 25.770 1.00 72.25 152 TYR A CA 1
ATOM 1274 C C . TYR A 1 152 ? -14.494 -3.950 27.150 1.00 72.25 152 TYR A C 1
ATOM 1276 O O . TYR A 1 152 ? -13.753 -4.408 28.028 1.00 72.25 152 TYR A O 1
ATOM 1284 N N . PRO A 1 153 ? -15.292 -2.892 27.384 1.00 61.09 153 PRO A N 1
ATOM 1285 C CA . PRO A 1 153 ? -15.446 -2.338 28.724 1.00 61.09 153 PRO A CA 1
ATOM 1286 C C . PRO A 1 153 ? -15.786 -3.483 29.687 1.00 61.09 153 PRO A C 1
ATOM 1288 O O . PRO A 1 153 ? -16.745 -4.201 29.416 1.00 61.09 153 PRO A O 1
ATOM 1291 N N . SER A 1 154 ? -14.998 -3.657 30.758 1.00 71.19 154 SER A N 1
ATOM 1292 C CA . SER A 1 154 ? -15.006 -4.756 31.758 1.00 71.19 154 SER A CA 1
ATOM 1293 C C . SER A 1 154 ? -14.187 -6.032 31.475 1.00 71.19 154 SER A C 1
ATOM 1295 O O . SER A 1 154 ? -14.133 -6.907 32.338 1.00 71.19 154 SER A O 1
ATOM 1297 N N . GLN A 1 155 ? -13.456 -6.124 30.360 1.00 73.50 155 GLN A N 1
ATOM 1298 C CA . GLN A 1 155 ? -12.424 -7.155 30.176 1.00 73.50 155 GLN A CA 1
ATOM 1299 C C . GLN A 1 155 ? -11.043 -6.667 30.633 1.00 73.50 155 GLN A C 1
ATOM 1301 O O . GLN A 1 155 ? -10.573 -5.612 30.211 1.00 73.50 155 GLN A O 1
ATOM 1306 N N . THR A 1 156 ? -10.362 -7.472 31.450 1.00 63.38 156 THR A N 1
ATOM 1307 C CA . THR A 1 156 ? -8.961 -7.254 31.837 1.00 63.38 156 THR A CA 1
ATOM 1308 C C . THR A 1 156 ? -8.052 -8.174 31.030 1.00 63.38 156 THR A C 1
ATOM 1310 O O . THR A 1 156 ? -8.148 -9.397 31.128 1.00 63.38 156 THR A O 1
ATOM 1313 N N . THR A 1 157 ? -7.141 -7.600 30.248 1.00 55.09 157 THR A N 1
ATOM 1314 C CA . THR A 1 157 ? -6.067 -8.349 29.584 1.00 55.09 157 THR A CA 1
ATOM 1315 C C . THR A 1 157 ? -4.896 -8.497 30.550 1.00 55.09 157 THR A C 1
ATOM 1317 O O . THR A 1 157 ? -4.344 -7.499 31.014 1.00 55.09 157 THR A O 1
ATOM 1320 N N . LYS A 1 158 ? -4.524 -9.736 30.888 1.00 50.75 158 LYS A N 1
ATOM 1321 C CA . LYS A 1 158 ? -3.304 -10.003 31.658 1.00 50.75 158 LYS A CA 1
ATOM 1322 C C . LYS A 1 158 ? -2.112 -9.945 30.708 1.00 50.75 158 LYS A C 1
ATOM 1324 O O . LYS A 1 158 ? -2.062 -10.721 29.760 1.00 50.75 158 LYS A O 1
ATOM 1329 N N . PHE A 1 159 ? -1.178 -9.040 30.972 1.00 44.69 159 PHE A N 1
ATOM 1330 C CA . PHE A 1 159 ? 0.140 -9.066 30.348 1.00 44.69 159 PHE A CA 1
ATOM 1331 C C . PHE A 1 159 ? 1.003 -10.016 31.183 1.00 44.69 159 PHE A C 1
ATOM 1333 O O . PHE A 1 159 ? 1.269 -9.730 32.350 1.00 44.69 159 PHE A O 1
ATOM 1340 N N . THR A 1 160 ? 1.304 -11.191 30.634 1.00 40.06 160 THR A N 1
ATOM 1341 C CA . THR A 1 160 ? 2.304 -12.127 31.176 1.00 40.06 160 THR A CA 1
ATOM 1342 C C . THR A 1 160 ? 3.685 -11.772 30.678 1.00 40.06 160 THR A C 1
ATOM 1344 O O . THR A 1 160 ? 3.775 -11.457 29.470 1.00 40.06 160 THR A O 1
#

Foldseek 3Di:
DLQPDQDPPPSVDPVVCPVVPPQPLCPPADPPGDPVVVLVSLVSQPDVVRVHFNEWEWEWEADPVRAIATPDGGPDPPTPYYWYWYWDDDDPDIDIDTDPDPCVVRVVVQDPDPADWDADSQQRDTDNDPVVNVVVCVVSSVDHRYNDDDDDVPDDDDDD

Radius of gyration: 17.83 Å; Cα contacts (8 Å, |Δi|>4): 193; chains: 1; bounding box: 39×36×54 Å

Sequence (160 aa):
RCAIEKPETHVDRAKQYEKFVNDEIFSGFEYPMSLKDIQSFEKRSYNSKYKYPKMSINIYSYDEKFNIVPLQISEMYDAELEVDLLYVKQEDKSHYVLITDLNRLVSSQLSKHKERKFLCRRCLSHFYKSGDLTDHLEICKQHEVCKPIMPYPSQTTKFT

InterPro domains:
  IPR013087 Zinc finger C2H2-type [PS50157] (118-148)

Solvent-accessible surface area (backbone atoms only — not comparable to full-atom values): 10224 Å² total; per-residue (Å²): 99,72,91,75,66,61,59,96,68,70,73,83,46,67,78,82,49,55,86,55,71,77,39,74,81,54,63,96,62,61,86,82,68,48,80,70,50,48,58,54,49,35,62,49,28,61,38,72,88,67,75,48,68,32,41,20,56,32,33,27,31,62,49,100,85,68,44,79,40,72,69,45,69,53,88,57,84,86,42,79,39,82,42,44,33,37,49,47,76,54,94,96,46,73,48,79,41,82,50,90,51,66,65,69,73,48,37,75,82,73,41,93,68,88,67,79,68,40,70,40,84,56,38,68,50,73,29,84,42,69,64,61,45,54,61,46,47,69,56,53,70,78,46,80,83,47,63,84,79,78,70,58,95,92,58,82,83,82,87,129

Mean predicted aligned error: 7.49 Å

Secondary structure (DSSP, 8-state):
-TTTS--SS-TT-GGGGGGGTT-GGGTT-PSSPPHHHHHHHHHHHT-GGG----EEEEEEEE-TT--EEEEE----TT-SEEEEEEEEEETTEEEEEEES-HHHHHHHHH-S--S--EE-TTT--EESSHHHHHHHHHHHTTS-S----PPPTTPPPP--